Protein AF-A0A951EEL1-F1 (afdb_monomer_lite)

Radius of gyration: 14.81 Å; chains: 1; bounding box: 32×20×38 Å

Sequence (55 aa):
THPRRLAAALALLDDARLDALITQEVAFGELHQSLPRLLAPNAPGLVTAVRYPES

Foldseek 3Di:
DVVVVVVVVVVVVPDVVVVVLAPEEDEPVCCVVCVCLCPPPPNPHRDYHYDYDDD

Secondary structure (DSSP, 8-state):
-HHHHHHHHHHHH--HHHHTTEEEEEEGGGHHHHHHHHTSTT---SEEEEEPPP-

Structure (mmCIF, N/CA/C/O backbone):
data_AF-A0A951EEL1-F1
#
_entry.id   AF-A0A951EEL1-F1
#
loop_
_atom_site.group_PDB
_atom_site.id
_atom_site.type_symbol
_atom_site.label_atom_id
_atom_site.label_alt_id
_atom_site.label_comp_id
_atom_site.label_asym_id
_atom_site.label_entity_id
_atom_site.label_seq_id
_atom_site.pdbx_PDB_ins_code
_atom_site.Cartn_x
_atom_site.Cartn_y
_atom_site.Cartn_z
_atom_site.occupancy
_atom_site.B_iso_or_equiv
_atom_site.auth_seq_id
_atom_site.auth_comp_id
_atom_site.auth_asym_id
_atom_site.auth_atom_id
_atom_site.pdbx_PDB_model_num
ATOM 1 N N . THR A 1 1 ? 17.064 10.396 -20.526 1.00 74.06 1 THR A N 1
ATOM 2 C CA . THR A 1 1 ? 15.720 10.946 -20.789 1.00 74.06 1 THR A CA 1
ATOM 3 C C . THR A 1 1 ? 14.777 10.523 -19.671 1.00 74.06 1 THR A C 1
ATOM 5 O O . THR A 1 1 ? 15.027 9.505 -19.027 1.00 74.06 1 THR A O 1
ATOM 8 N N . HIS A 1 2 ? 13.743 11.314 -19.391 1.00 88.25 2 HIS A N 1
ATOM 9 C CA . HIS A 1 2 ? 12.737 11.026 -18.359 1.00 88.25 2 HIS A CA 1
ATOM 10 C C . HIS A 1 2 ? 12.048 9.641 -18.514 1.00 88.25 2 HIS A C 1
ATOM 12 O O . HIS A 1 2 ? 11.966 8.928 -17.514 1.00 88.25 2 HIS A O 1
ATOM 18 N N . PRO A 1 3 ? 11.699 9.165 -19.733 1.00 93.62 3 PRO A N 1
ATOM 19 C CA . PRO A 1 3 ? 10.982 7.895 -19.914 1.00 93.62 3 PRO A CA 1
ATOM 20 C C . PRO A 1 3 ? 11.757 6.652 -19.464 1.00 93.62 3 PRO A C 1
ATOM 22 O O . PRO A 1 3 ? 11.197 5.782 -18.810 1.00 93.62 3 PRO A O 1
ATOM 25 N N . ARG A 1 4 ? 13.069 6.577 -19.744 1.00 96.06 4 ARG A N 1
ATOM 26 C CA . ARG A 1 4 ? 13.894 5.415 -19.355 1.00 96.06 4 ARG A CA 1
ATOM 27 C C . ARG A 1 4 ? 13.964 5.246 -17.835 1.00 96.06 4 ARG A C 1
ATOM 29 O O . ARG A 1 4 ? 13.979 4.129 -17.333 1.00 96.06 4 ARG A O 1
ATOM 36 N N . ARG A 1 5 ? 14.044 6.362 -17.106 1.00 95.88 5 ARG A N 1
ATOM 37 C CA . ARG A 1 5 ? 14.104 6.357 -15.638 1.00 95.88 5 ARG A CA 1
ATOM 38 C C . ARG A 1 5 ? 12.762 5.962 -15.032 1.00 95.88 5 ARG A C 1
ATOM 40 O O . ARG A 1 5 ? 12.753 5.190 -14.084 1.00 95.88 5 ARG A O 1
ATOM 47 N N . LEU A 1 6 ? 11.663 6.458 -15.601 1.00 96.62 6 LEU A N 1
ATOM 48 C CA . LEU A 1 6 ? 10.317 6.081 -15.184 1.00 96.62 6 LEU A CA 1
ATOM 49 C C . LEU A 1 6 ? 10.063 4.585 -15.402 1.00 96.62 6 LEU A C 1
ATOM 51 O O . LEU A 1 6 ? 9.633 3.914 -14.476 1.00 96.62 6 LEU A O 1
ATOM 55 N N . ALA A 1 7 ? 10.407 4.049 -16.576 1.00 96.69 7 ALA A N 1
ATOM 56 C CA . ALA A 1 7 ? 10.246 2.625 -16.870 1.00 96.69 7 ALA A CA 1
ATOM 57 C C . ALA A 1 7 ? 11.012 1.735 -15.876 1.00 96.69 7 ALA A C 1
ATOM 59 O O . ALA A 1 7 ? 10.464 0.764 -15.369 1.00 96.69 7 ALA A O 1
ATOM 60 N N . ALA A 1 8 ? 12.255 2.102 -15.544 1.00 95.44 8 ALA A N 1
ATOM 61 C CA . ALA A 1 8 ? 13.031 1.385 -14.536 1.00 95.44 8 ALA A CA 1
ATOM 62 C C . ALA A 1 8 ? 12.403 1.475 -13.135 1.00 95.44 8 ALA A C 1
ATOM 64 O O . ALA A 1 8 ? 12.398 0.489 -12.412 1.00 95.44 8 ALA A O 1
ATOM 65 N N . ALA A 1 9 ? 11.859 2.634 -12.751 1.00 95.69 9 ALA A N 1
ATOM 66 C CA . ALA A 1 9 ? 11.183 2.788 -11.465 1.00 95.69 9 ALA A CA 1
ATOM 67 C C . ALA A 1 9 ? 9.905 1.940 -11.384 1.00 95.69 9 ALA A C 1
ATOM 69 O O . ALA A 1 9 ? 9.692 1.275 -10.381 1.00 95.69 9 ALA A O 1
ATOM 70 N N . LEU A 1 10 ? 9.093 1.914 -12.446 1.00 95.88 10 LEU A N 1
ATOM 71 C CA . LEU A 1 10 ? 7.900 1.066 -12.507 1.00 95.88 10 LEU A CA 1
ATOM 72 C C . LEU A 1 10 ? 8.265 -0.421 -12.432 1.00 95.88 10 LEU A C 1
ATOM 74 O O . LEU A 1 10 ? 7.645 -1.149 -11.672 1.00 95.88 10 LEU A O 1
ATOM 78 N N . ALA A 1 11 ? 9.322 -0.851 -13.129 1.00 95.81 11 ALA A N 1
ATOM 79 C CA . ALA A 1 11 ? 9.808 -2.230 -13.049 1.00 95.81 11 ALA A CA 1
ATOM 80 C C . ALA A 1 11 ? 10.309 -2.621 -11.645 1.00 95.81 11 ALA A C 1
ATOM 82 O O . ALA A 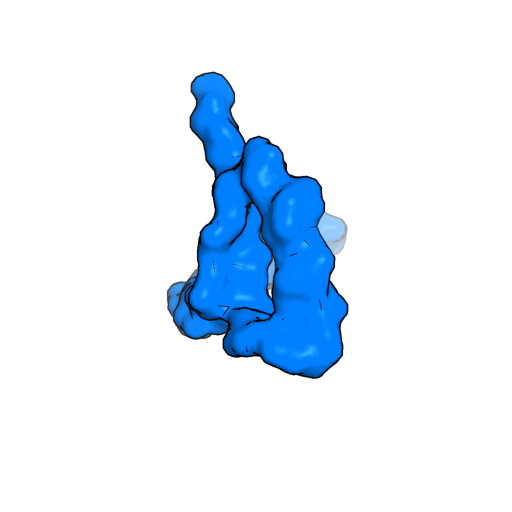1 11 ? 10.253 -3.787 -11.284 1.00 95.81 11 ALA A O 1
ATOM 83 N N . LEU A 1 12 ? 10.801 -1.664 -10.848 1.00 94.06 12 LEU A N 1
ATOM 84 C CA . LEU A 1 12 ? 11.162 -1.909 -9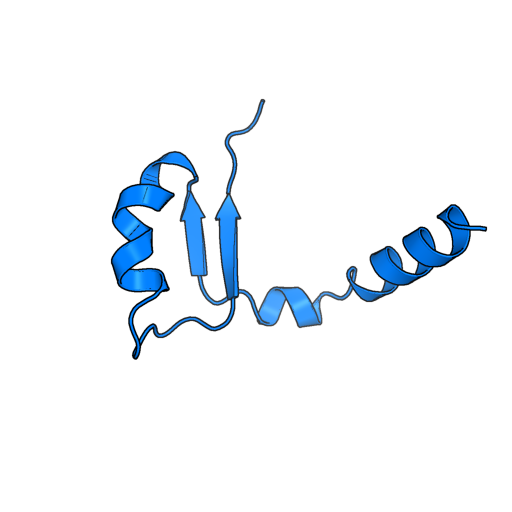.445 1.00 94.06 12 LEU A CA 1
ATOM 85 C C . LEU A 1 12 ? 9.940 -2.010 -8.525 1.00 94.06 12 LEU A C 1
ATOM 87 O O . LEU A 1 12 ? 10.034 -2.630 -7.471 1.00 94.06 12 LEU A O 1
ATOM 91 N N . LEU A 1 13 ? 8.831 -1.362 -8.890 1.00 92.44 13 LEU A N 1
ATOM 92 C CA . LEU A 1 13 ? 7.574 -1.424 -8.143 1.00 92.44 13 LEU A CA 1
ATOM 93 C C . LEU A 1 13 ? 6.752 -2.677 -8.483 1.00 92.44 13 LEU A C 1
ATOM 95 O O . LEU A 1 13 ? 5.909 -3.065 -7.684 1.00 92.44 13 LEU A O 1
ATOM 99 N N . ASP A 1 14 ? 7.008 -3.313 -9.627 1.00 94.38 14 ASP A N 1
ATOM 100 C CA . ASP A 1 14 ? 6.369 -4.561 -10.068 1.00 94.38 14 ASP A CA 1
ATOM 101 C C . ASP A 1 14 ? 7.015 -5.798 -9.411 1.00 94.38 14 ASP A C 1
ATOM 103 O O . ASP A 1 14 ? 7.527 -6.707 -10.064 1.00 94.38 14 ASP A O 1
ATOM 107 N N . ASP A 1 15 ? 7.068 -5.796 -8.080 1.00 94.94 15 ASP A N 1
ATOM 108 C CA . ASP A 1 15 ? 7.595 -6.898 -7.278 1.00 94.94 15 ASP A CA 1
ATOM 109 C C . ASP A 1 15 ? 6.504 -7.405 -6.334 1.00 94.94 15 ASP A C 1
ATOM 111 O O . ASP A 1 15 ? 6.087 -6.693 -5.422 1.00 94.94 15 ASP A O 1
ATOM 115 N N . ALA A 1 16 ? 6.095 -8.667 -6.500 1.00 92.06 16 ALA A N 1
ATOM 116 C CA . ALA A 1 16 ? 5.041 -9.304 -5.704 1.00 92.06 16 ALA A CA 1
ATOM 117 C C . ALA A 1 16 ? 5.305 -9.292 -4.183 1.00 92.06 16 ALA A C 1
ATOM 119 O O . ALA A 1 16 ? 4.396 -9.468 -3.372 1.00 92.06 16 ALA A O 1
ATOM 120 N N . ARG A 1 17 ? 6.556 -9.084 -3.751 1.00 92.38 17 ARG A N 1
ATOM 121 C CA . ARG A 1 17 ? 6.891 -8.921 -2.328 1.00 92.38 17 ARG A CA 1
ATOM 122 C C . ARG A 1 17 ? 6.398 -7.590 -1.764 1.00 92.38 17 ARG A C 1
ATOM 124 O O . ARG A 1 17 ? 6.202 -7.495 -0.555 1.00 92.38 17 ARG A O 1
ATOM 131 N N . LEU A 1 18 ? 6.209 -6.577 -2.608 1.00 92.56 18 LEU A N 1
ATOM 132 C CA . LEU A 1 18 ? 5.627 -5.298 -2.213 1.00 92.56 18 LEU A CA 1
ATOM 133 C C . LEU A 1 18 ? 4.123 -5.433 -1.957 1.00 92.56 18 LEU A C 1
ATOM 135 O O . LEU A 1 18 ? 3.624 -4.802 -1.028 1.00 92.56 18 LEU A O 1
ATOM 139 N N . ASP A 1 19 ? 3.427 -6.320 -2.672 1.00 90.62 19 ASP A N 1
ATOM 140 C CA . ASP A 1 19 ? 2.011 -6.615 -2.410 1.00 90.62 19 ASP A CA 1
ATOM 141 C C . ASP A 1 19 ? 1.803 -7.199 -1.009 1.00 90.62 19 ASP A C 1
ATOM 143 O O . ASP A 1 19 ? 0.838 -6.864 -0.32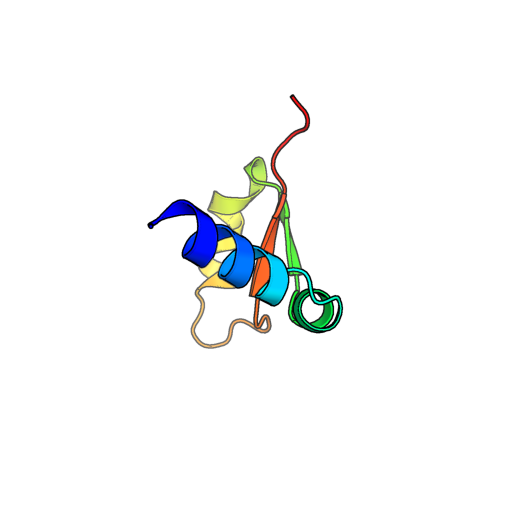4 1.00 90.62 19 ASP A O 1
ATOM 147 N N . ALA A 1 20 ? 2.755 -8.000 -0.519 1.00 91.75 20 ALA A N 1
ATOM 148 C CA . ALA A 1 20 ? 2.715 -8.542 0.839 1.00 91.75 20 ALA A CA 1
ATOM 149 C C . ALA A 1 20 ? 2.793 -7.462 1.941 1.00 91.75 20 ALA A C 1
ATOM 151 O O . ALA A 1 20 ? 2.500 -7.753 3.102 1.00 91.75 20 ALA A O 1
ATOM 152 N N . LEU A 1 21 ? 3.175 -6.222 1.606 1.00 91.81 21 LEU A N 1
ATOM 153 C CA . LEU A 1 21 ? 3.161 -5.089 2.539 1.00 91.81 21 LEU A CA 1
ATOM 154 C C . LEU A 1 21 ? 1.765 -4.467 2.688 1.00 91.81 21 LEU A C 1
ATOM 156 O O . LEU A 1 21 ? 1.535 -3.710 3.637 1.00 91.81 21 LEU A O 1
ATOM 160 N N . ILE A 1 22 ? 0.830 -4.775 1.782 1.00 93.06 22 ILE A N 1
ATOM 161 C CA . ILE A 1 22 ? -0.561 -4.329 1.853 1.00 93.06 22 ILE A CA 1
ATOM 162 C C . ILE A 1 22 ? -1.256 -5.098 2.975 1.00 93.06 22 ILE A C 1
ATOM 164 O O . ILE A 1 22 ? -1.641 -6.254 2.854 1.00 93.06 22 ILE A O 1
ATOM 168 N N . THR A 1 23 ? -1.417 -4.421 4.105 1.00 92.94 23 THR A N 1
ATOM 169 C CA . THR A 1 23 ? -2.023 -4.996 5.319 1.00 92.94 23 THR A CA 1
ATOM 170 C C . THR A 1 23 ? -3.536 -4.831 5.378 1.00 92.94 23 THR A C 1
ATOM 172 O O . THR A 1 23 ? -4.203 -5.483 6.178 1.00 92.94 23 THR A O 1
ATOM 175 N N . GLN A 1 24 ? -4.078 -3.914 4.580 1.00 92.12 24 GLN A N 1
ATOM 176 C CA . GLN A 1 24 ? -5.501 -3.619 4.550 1.00 92.12 24 GLN A CA 1
ATOM 177 C C . GLN A 1 24 ? -5.901 -2.963 3.233 1.00 92.12 24 GLN A C 1
ATOM 179 O O . GLN A 1 24 ? -5.109 -2.265 2.595 1.00 92.12 24 GLN A O 1
ATOM 184 N N . GLU A 1 25 ? -7.173 -3.123 2.893 1.00 94.06 25 GLU A N 1
ATOM 185 C CA . GLU A 1 25 ? -7.807 -2.459 1.766 1.00 94.06 25 GLU A CA 1
ATOM 186 C C . GLU A 1 25 ? -9.019 -1.655 2.219 1.00 94.06 25 GLU A C 1
ATOM 188 O O . GLU A 1 25 ? -9.789 -2.095 3.077 1.00 94.06 25 GLU A O 1
ATOM 193 N N . VAL A 1 26 ? -9.224 -0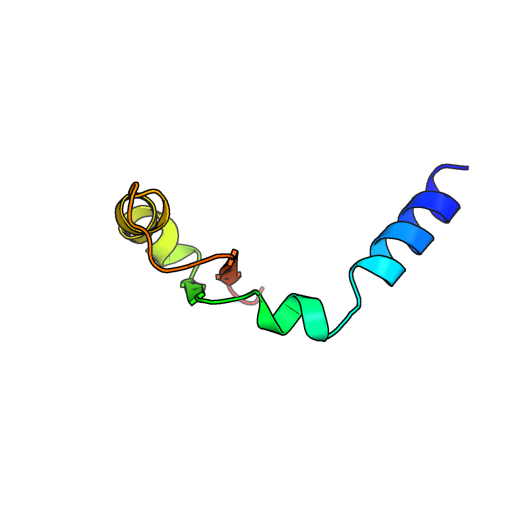.493 1.606 1.00 95.25 26 VAL A N 1
ATOM 194 C CA . VAL A 1 26 ? -10.392 0.358 1.844 1.00 95.25 26 VAL A CA 1
ATOM 195 C C . VAL A 1 26 ? -10.990 0.778 0.510 1.00 95.25 26 VAL A C 1
ATOM 197 O O . VAL A 1 26 ? -10.284 1.232 -0.387 1.00 95.25 26 VAL A O 1
ATOM 200 N N . ALA A 1 27 ? -12.306 0.633 0.368 1.00 96.62 27 ALA A N 1
ATOM 201 C CA . ALA A 1 27 ? -13.015 1.175 -0.784 1.00 96.62 27 ALA A CA 1
ATOM 202 C C . ALA A 1 27 ? -12.990 2.708 -0.740 1.00 96.62 27 ALA A C 1
ATOM 204 O O . ALA A 1 27 ? -13.199 3.296 0.320 1.00 96.62 27 ALA A O 1
ATOM 205 N N . PHE A 1 28 ? -12.798 3.359 -1.887 1.00 95.38 28 PHE A N 1
ATOM 206 C CA . PHE A 1 28 ? -12.715 4.819 -1.975 1.00 95.38 28 PHE A CA 1
ATOM 207 C C . PHE A 1 28 ? -13.920 5.528 -1.328 1.00 95.38 28 PHE A C 1
ATOM 209 O O . PHE A 1 28 ? -13.737 6.508 -0.609 1.00 95.38 28 PHE A O 1
ATOM 216 N N . GLY A 1 29 ? -15.137 4.990 -1.494 1.00 96.25 29 GLY A N 1
ATOM 217 C CA . GLY A 1 29 ? -16.353 5.529 -0.866 1.00 96.25 29 GLY A CA 1
ATOM 218 C C . GLY A 1 29 ? -16.308 5.561 0.669 1.00 96.25 29 GLY A C 1
ATOM 219 O O . GLY A 1 29 ? -16.781 6.515 1.282 1.00 96.25 29 GLY A O 1
ATOM 220 N N . GLU A 1 30 ? -15.630 4.595 1.290 1.00 96.12 30 GLU A N 1
ATOM 221 C CA . GLU A 1 30 ? -15.523 4.454 2.751 1.00 96.12 30 GLU A CA 1
ATOM 222 C C . GLU A 1 30 ? -14.244 5.080 3.325 1.00 96.12 30 GLU A C 1
ATOM 224 O O . GLU A 1 30 ? -13.982 5.010 4.533 1.00 96.12 30 GLU A O 1
ATOM 229 N N . LEU A 1 31 ? -13.421 5.704 2.474 1.00 94.38 31 LEU A N 1
ATOM 230 C CA . LEU A 1 31 ? -12.127 6.242 2.880 1.00 94.38 31 LEU A CA 1
ATOM 231 C C . LEU A 1 31 ? -12.285 7.317 3.958 1.00 94.38 31 LEU A C 1
ATOM 233 O O . LEU A 1 31 ? -11.572 7.283 4.956 1.00 94.38 31 LEU A O 1
ATOM 237 N N . HIS A 1 32 ? -13.259 8.216 3.806 1.00 94.38 32 HIS A N 1
ATOM 238 C CA . HIS A 1 32 ? -13.507 9.302 4.758 1.00 94.38 32 HIS A CA 1
ATOM 239 C C . HIS A 1 32 ? -13.781 8.797 6.186 1.00 94.38 32 HIS A C 1
ATOM 241 O O . HIS A 1 32 ? -13.220 9.330 7.141 1.00 94.38 32 HIS A O 1
ATOM 247 N N . GLN A 1 33 ? -14.575 7.732 6.330 1.00 96.31 33 GLN A N 1
ATOM 248 C CA . GLN A 1 33 ? -14.855 7.092 7.621 1.00 96.31 33 GLN A CA 1
ATOM 249 C C . GLN A 1 33 ? -13.644 6.320 8.156 1.00 96.31 33 GLN A C 1
ATOM 251 O O . GLN A 1 33 ? -13.443 6.228 9.365 1.00 96.31 33 GLN A O 1
ATOM 256 N N . SER A 1 34 ? -12.820 5.771 7.263 1.00 93.56 34 SER A N 1
ATOM 257 C CA . SER A 1 34 ? -11.663 4.954 7.631 1.00 93.56 34 SER A CA 1
ATOM 258 C C . SER A 1 34 ? -10.445 5.787 8.042 1.00 93.56 34 SER A C 1
ATOM 260 O O . SER A 1 34 ? -9.670 5.339 8.887 1.00 93.56 34 SER A O 1
ATOM 262 N N . LEU A 1 35 ? -10.273 6.995 7.490 1.00 93.44 35 LEU A N 1
ATOM 263 C CA . LEU A 1 35 ? -9.094 7.850 7.691 1.00 93.44 35 LEU A CA 1
ATOM 264 C C . LEU A 1 35 ? -8.698 8.052 9.165 1.00 93.44 35 LEU A C 1
ATOM 266 O O . LEU A 1 35 ? -7.521 7.852 9.466 1.00 93.44 35 LEU A O 1
ATOM 270 N N . PRO A 1 36 ? -9.613 8.368 10.106 1.00 94.06 36 PRO A N 1
ATOM 271 C CA . PRO A 1 36 ? -9.240 8.525 11.512 1.00 94.06 36 PRO A CA 1
ATOM 272 C C . PRO A 1 36 ? -8.591 7.272 12.114 1.00 94.06 36 PRO A C 1
ATOM 274 O O . PRO A 1 36 ? -7.630 7.381 12.868 1.00 94.06 36 PRO A O 1
ATOM 277 N N . ARG A 1 37 ? -9.078 6.076 11.751 1.00 92.50 37 ARG A N 1
ATOM 278 C CA . ARG A 1 37 ? -8.507 4.792 12.190 1.00 92.50 37 ARG A CA 1
ATOM 279 C C . ARG A 1 37 ? -7.173 4.505 11.502 1.00 92.50 37 ARG A C 1
ATOM 281 O O . ARG A 1 37 ? -6.261 3.992 12.140 1.00 92.50 37 ARG A O 1
ATOM 288 N N . LEU A 1 38 ? -7.073 4.802 10.206 1.00 92.06 38 LEU A N 1
ATOM 289 C CA . LEU A 1 38 ? -5.876 4.551 9.396 1.00 92.06 38 LEU A CA 1
ATOM 290 C C . LEU A 1 38 ? -4.686 5.419 9.811 1.00 92.06 38 LEU A C 1
ATOM 292 O O . LEU A 1 38 ? -3.550 4.972 9.718 1.00 92.06 38 LEU A O 1
ATOM 296 N N . LEU A 1 39 ? -4.955 6.648 10.250 1.00 91.06 39 LEU A N 1
ATOM 297 C CA . LEU A 1 39 ? -3.943 7.629 10.644 1.00 91.06 39 LEU A CA 1
ATOM 298 C C . LEU A 1 39 ? -3.756 7.711 12.166 1.00 91.06 39 LEU A C 1
ATOM 300 O O . LEU A 1 39 ? -3.037 8.584 12.654 1.00 91.06 39 LEU A O 1
ATOM 304 N N . ALA A 1 40 ? -4.412 6.830 12.925 1.00 92.88 40 ALA A N 1
ATOM 305 C CA . ALA A 1 40 ? -4.248 6.767 14.367 1.00 92.88 40 ALA A CA 1
ATOM 306 C C . ALA A 1 40 ? -2.791 6.407 14.728 1.00 92.88 40 ALA A C 1
ATOM 308 O O . ALA A 1 40 ? -2.176 5.591 14.038 1.00 92.88 40 ALA A O 1
ATOM 309 N N . PRO A 1 41 ? -2.237 6.929 15.839 1.00 91.44 41 PRO A N 1
ATOM 310 C CA . PRO A 1 41 ? -0.867 6.620 16.265 1.00 91.44 41 PRO A CA 1
ATOM 311 C C . PRO A 1 41 ? -0.574 5.122 16.449 1.00 91.44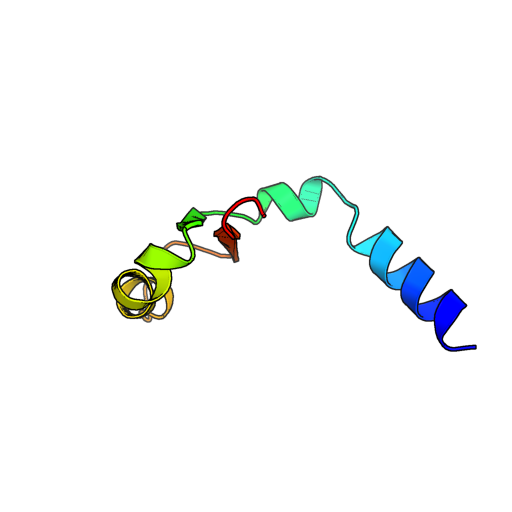 41 PRO A C 1
ATOM 313 O O . PRO A 1 41 ? 0.575 4.701 16.398 1.00 91.44 41 PRO 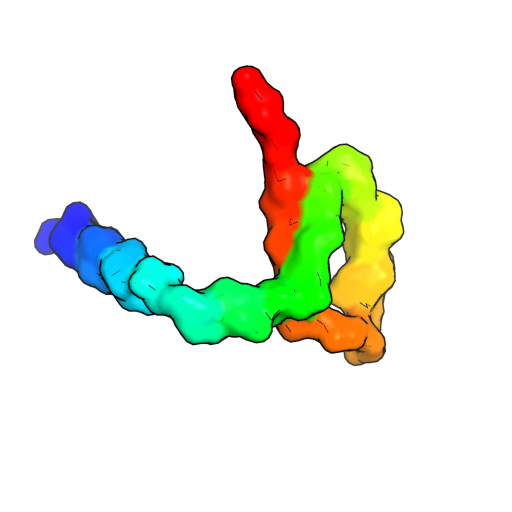A O 1
ATOM 316 N N . ASN A 1 42 ? -1.615 4.323 16.683 1.00 89.00 42 ASN A N 1
ATOM 317 C CA . ASN A 1 42 ? -1.570 2.878 16.881 1.00 89.00 42 ASN A CA 1
ATOM 318 C C . ASN A 1 42 ? -2.255 2.104 15.741 1.00 89.00 42 ASN A C 1
ATOM 320 O O . ASN A 1 42 ? -2.735 0.990 15.962 1.00 89.00 42 ASN A O 1
ATOM 324 N N . ALA A 1 43 ? -2.358 2.695 14.547 1.00 88.19 43 ALA A N 1
ATOM 325 C CA . ALA A 1 43 ? -2.933 2.020 13.394 1.00 88.19 43 ALA A CA 1
ATOM 326 C C . ALA A 1 43 ? -2.186 0.693 13.131 1.00 88.19 43 ALA A C 1
ATOM 328 O O . ALA A 1 43 ? -0.958 0.683 13.057 1.00 88.19 43 ALA A O 1
ATOM 329 N N . PRO A 1 44 ? -2.901 -0.439 12.992 1.00 79.81 44 PRO A N 1
ATOM 330 C CA . PRO A 1 44 ? -2.270 -1.757 12.895 1.00 79.81 44 PRO A CA 1
ATOM 331 C C . PRO A 1 44 ? -1.652 -2.043 11.520 1.00 79.81 44 PRO A C 1
ATOM 333 O O . PRO A 1 44 ? -0.923 -3.019 11.373 1.00 79.81 44 PRO A O 1
ATOM 336 N N . GLY A 1 45 ? -1.990 -1.247 10.501 1.00 81.56 45 GLY A N 1
ATOM 337 C CA . GLY A 1 45 ? -1.575 -1.497 9.125 1.00 81.56 45 GLY A CA 1
ATOM 338 C C . GLY A 1 45 ? -0.321 -0.730 8.722 1.00 81.56 45 GLY A C 1
ATOM 339 O O . GLY A 1 45 ? -0.131 0.415 9.121 1.00 81.56 45 GLY A O 1
ATOM 340 N N . LEU A 1 46 ? 0.499 -1.363 7.885 1.00 85.19 46 LEU A N 1
ATOM 341 C CA . LEU A 1 46 ? 1.723 -0.794 7.324 1.00 85.19 46 LEU A CA 1
ATOM 342 C C . LEU A 1 46 ? 1.438 -0.035 6.022 1.00 85.19 46 LEU A C 1
ATOM 344 O O . LEU A 1 46 ? 1.798 1.130 5.885 1.00 85.19 46 LEU A O 1
ATOM 348 N N . VAL A 1 47 ? 0.746 -0.686 5.082 1.00 91.44 47 VAL A N 1
ATOM 349 C CA . VAL A 1 47 ? 0.268 -0.087 3.829 1.00 91.44 47 VAL A CA 1
ATOM 350 C C . VAL A 1 47 ? -1.230 -0.340 3.699 1.00 91.44 47 VAL A C 1
ATOM 352 O O . VAL A 1 47 ? -1.707 -1.453 3.945 1.00 91.44 47 VAL A O 1
ATOM 355 N N . THR A 1 48 ? -1.968 0.709 3.332 1.00 93.75 48 THR A N 1
ATOM 356 C CA . THR A 1 48 ? -3.404 0.645 3.035 1.00 93.75 48 THR A CA 1
ATOM 357 C C . THR A 1 48 ? -3.617 0.890 1.555 1.00 93.75 48 THR A C 1
ATOM 359 O O . THR A 1 48 ? -3.337 1.987 1.073 1.00 93.75 48 THR A O 1
ATOM 362 N N . ALA A 1 49 ? -4.129 -0.108 0.843 1.00 94.06 49 ALA A N 1
ATOM 363 C CA . ALA A 1 49 ? -4.522 0.059 -0.547 1.00 94.06 49 ALA A CA 1
ATOM 364 C C . ALA A 1 49 ? -5.939 0.643 -0.629 1.00 94.06 49 ALA A C 1
ATOM 366 O O . ALA A 1 49 ? -6.860 0.198 0.061 1.00 94.06 49 ALA A O 1
ATOM 367 N N . VAL A 1 50 ? -6.117 1.660 -1.471 1.00 95.12 50 VAL A N 1
ATOM 368 C CA . VAL A 1 50 ? -7.429 2.257 -1.738 1.00 95.12 50 VAL A CA 1
ATOM 369 C C . VAL A 1 50 ? -7.966 1.676 -3.037 1.00 95.12 50 VAL A C 1
ATOM 371 O O . VAL A 1 50 ? -7.369 1.874 -4.094 1.00 95.12 50 VAL A O 1
ATOM 374 N N . ARG A 1 51 ? -9.101 0.977 -2.967 1.00 96.00 51 ARG A N 1
ATOM 375 C CA . ARG A 1 51 ? -9.786 0.462 -4.155 1.00 96.00 51 ARG A CA 1
ATOM 376 C C . ARG A 1 51 ? -10.705 1.522 -4.737 1.00 96.00 51 ARG A C 1
ATOM 378 O O . ARG A 1 51 ? -11.627 1.988 -4.064 1.00 96.00 51 ARG A O 1
ATOM 385 N N . TYR A 1 52 ? -10.479 1.857 -5.996 1.00 95.00 52 TYR A N 1
ATOM 386 C CA . TYR A 1 52 ? -11.362 2.721 -6.768 1.00 95.00 52 TYR A CA 1
ATOM 387 C C . TYR A 1 52 ? -12.478 1.893 -7.416 1.00 95.00 52 TYR A C 1
ATOM 389 O O . TYR A 1 52 ? -12.284 0.699 -7.646 1.00 95.00 52 TYR A O 1
ATOM 397 N N . PRO A 1 53 ? -13.658 2.485 -7.664 1.00 91.94 53 PRO A N 1
ATOM 398 C CA . PRO A 1 53 ? -14.697 1.813 -8.429 1.00 91.94 53 PRO A CA 1
ATOM 399 C C . PRO A 1 53 ? -14.209 1.515 -9.852 1.00 91.94 53 PRO A C 1
ATOM 401 O O . PRO A 1 53 ? -13.449 2.292 -10.435 1.00 91.94 53 PRO A O 1
ATOM 404 N N . GLU A 1 54 ? -14.674 0.396 -10.398 1.00 89.56 54 GLU A N 1
ATOM 405 C CA . GLU A 1 54 ? -14.556 0.096 -11.827 1.00 89.56 54 GLU A CA 1
ATOM 406 C C . GLU A 1 54 ? -15.294 1.195 -12.622 1.00 89.56 54 GLU A C 1
ATOM 408 O O . GLU A 1 54 ? -16.322 1.704 -12.163 1.00 89.56 54 GLU A O 1
ATOM 413 N N . SER A 1 55 ? -14.729 1.612 -13.761 1.00 73.62 55 SER A N 1
ATOM 414 C CA . SER A 1 55 ? -15.263 2.699 -14.608 1.00 73.62 55 SER A CA 1
ATOM 415 C C . SER A 1 55 ? -16.405 2.243 -15.508 1.00 73.62 55 SER A C 1
ATOM 417 O O . SER A 1 55 ? -16.338 1.094 -15.994 1.00 73.62 55 SER A O 1
#

pLDDT: mean 92.24, std 4.91, range [73.62, 96.69]